Protein AF-A0A5C9C6B1-F1 (afdb_monomer_lite)

Secondary structure (DSSP, 8-state):
-B-SSS-GGGGHHHHHH-TTPPP---SBSS-HHHHSHHHHHHHHHHHH--

Structure (mmCIF, N/CA/C/O backbone):
data_AF-A0A5C9C6B1-F1
#
_entry.id   AF-A0A5C9C6B1-F1
#
loop_
_atom_site.group_PDB
_atom_site.id
_atom_site.type_symbol
_atom_site.label_atom_id
_atom_site.label_alt_id
_atom_site.label_comp_id
_atom_site.label_asym_id
_atom_site.label_entity_id
_atom_site.label_seq_id
_atom_site.pdbx_PDB_ins_code
_atom_site.Cartn_x
_atom_site.Cartn_y
_atom_site.Cartn_z
_atom_site.occupancy
_atom_site.B_iso_or_equiv
_atom_site.au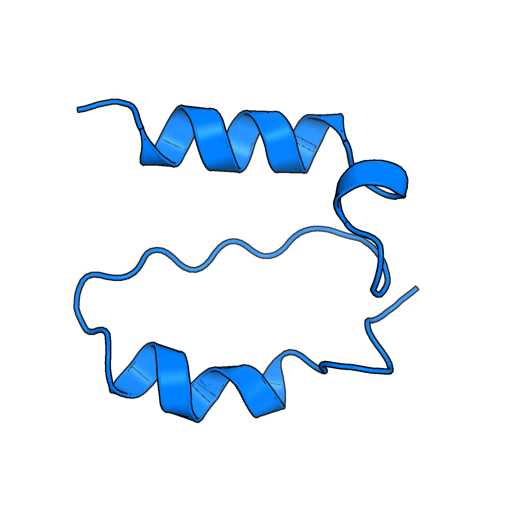th_seq_id
_atom_site.auth_comp_id
_atom_site.auth_asym_id
_atom_site.auth_atom_id
_atom_site.pdbx_PDB_model_num
ATOM 1 N N . GLN A 1 1 ? 2.138 -6.211 -15.046 1.00 73.38 1 GLN A N 1
ATOM 2 C CA . GLN A 1 1 ? 2.290 -7.534 -14.399 1.00 73.38 1 GLN A CA 1
ATOM 3 C C . GLN A 1 1 ? 1.447 -7.532 -13.129 1.00 73.38 1 GLN A C 1
ATOM 5 O O . GLN A 1 1 ? 1.076 -6.444 -12.720 1.00 73.38 1 GLN A O 1
ATOM 10 N N . VAL A 1 2 ? 1.068 -8.686 -12.576 1.00 82.88 2 VAL A N 1
ATOM 11 C CA . VAL A 1 2 ? 0.343 -8.780 -11.291 1.00 82.88 2 VAL A CA 1
ATOM 12 C C . VAL A 1 2 ? 1.205 -9.541 -10.291 1.00 82.88 2 VAL A C 1
ATOM 14 O O . VAL A 1 2 ? 1.981 -10.402 -10.712 1.00 82.88 2 VAL A O 1
ATOM 17 N N . ASP A 1 3 ? 1.097 -9.222 -9.001 1.00 91.44 3 ASP A N 1
ATOM 18 C CA . ASP A 1 3 ? 1.860 -9.903 -7.952 1.00 91.44 3 ASP A CA 1
ATOM 19 C C . ASP A 1 3 ? 1.506 -11.402 -7.896 1.00 91.44 3 ASP A C 1
ATOM 21 O O . ASP A 1 3 ? 0.362 -11.779 -7.633 1.00 91.44 3 ASP A O 1
ATOM 25 N N . GLN A 1 4 ? 2.501 -12.249 -8.172 1.00 89.69 4 GLN A N 1
ATOM 26 C CA . GLN A 1 4 ? 2.387 -13.712 -8.146 1.00 89.69 4 GLN A CA 1
ATOM 27 C C . GLN A 1 4 ? 2.859 -14.326 -6.818 1.00 89.69 4 GLN A C 1
ATOM 29 O O . GLN A 1 4 ? 2.593 -15.498 -6.565 1.00 89.69 4 GLN A O 1
ATOM 34 N N . MET A 1 5 ? 3.562 -13.560 -5.982 1.00 93.25 5 MET A N 1
ATOM 35 C CA . MET A 1 5 ? 4.114 -14.010 -4.700 1.00 93.25 5 MET A CA 1
ATOM 36 C C . MET A 1 5 ? 3.155 -13.693 -3.552 1.00 93.25 5 MET A C 1
ATOM 38 O O . MET A 1 5 ? 2.899 -14.539 -2.698 1.00 93.25 5 MET A O 1
ATOM 42 N N . THR A 1 6 ? 2.568 -12.495 -3.569 1.00 91.31 6 THR A N 1
ATOM 43 C CA . THR A 1 6 ? 1.564 -12.032 -2.603 1.00 91.31 6 THR A CA 1
ATOM 44 C C . THR A 1 6 ? 0.348 -11.437 -3.316 1.00 91.31 6 THR A C 1
ATOM 46 O O . THR A 1 6 ? 0.160 -10.222 -3.338 1.00 91.31 6 THR A O 1
ATOM 49 N N . PRO A 1 7 ? -0.526 -12.275 -3.907 1.00 89.31 7 PRO A N 1
ATOM 50 C CA . PRO A 1 7 ? -1.683 -11.785 -4.647 1.00 89.31 7 PRO A CA 1
ATOM 51 C C . PRO A 1 7 ? -2.621 -10.947 -3.758 1.00 89.31 7 PRO A C 1
ATOM 53 O O . PRO A 1 7 ? -2.834 -11.314 -2.599 1.00 89.31 7 PRO A O 1
ATOM 56 N N . PRO A 1 8 ? -3.302 -9.908 -4.287 1.00 89.62 8 PRO A N 1
ATOM 57 C CA . PRO A 1 8 ? -4.170 -9.027 -3.494 1.00 89.62 8 PRO A CA 1
ATOM 58 C C . PRO A 1 8 ? -5.236 -9.749 -2.654 1.00 89.62 8 PRO A C 1
ATOM 60 O O . PRO A 1 8 ? -5.592 -9.305 -1.564 1.00 89.62 8 PRO A O 1
ATOM 63 N N . LYS A 1 9 ? -5.729 -10.903 -3.122 1.00 90.56 9 LYS A N 1
ATOM 64 C CA . LYS A 1 9 ? -6.691 -11.728 -2.376 1.00 90.56 9 LYS A CA 1
ATOM 65 C C . LYS A 1 9 ? -6.133 -12.225 -1.036 1.00 90.56 9 LYS A C 1
ATOM 67 O O . LYS A 1 9 ? -6.886 -12.314 -0.072 1.00 90.56 9 LYS A O 1
ATOM 72 N N . ALA A 1 10 ? -4.836 -12.520 -0.957 1.00 91.00 10 ALA A N 1
ATOM 73 C CA . ALA A 1 10 ? -4.196 -12.996 0.268 1.00 91.00 10 ALA A CA 1
ATOM 74 C C . ALA A 1 10 ? -4.141 -11.914 1.364 1.00 91.00 10 ALA A C 1
ATOM 76 O O . ALA A 1 10 ? -4.163 -12.241 2.548 1.00 91.00 10 ALA A O 1
ATOM 77 N N . ALA A 1 11 ? -4.154 -10.629 0.989 1.00 92.00 11 ALA A N 1
ATOM 78 C CA . ALA A 1 11 ? -4.141 -9.512 1.934 1.00 92.00 11 ALA A CA 1
ATOM 79 C C . ALA A 1 11 ? -5.498 -9.269 2.628 1.00 92.00 11 ALA A C 1
ATOM 81 O O . ALA A 1 11 ? -5.551 -8.554 3.626 1.00 92.00 11 ALA A O 1
ATOM 82 N N . GLN A 1 12 ? -6.597 -9.871 2.149 1.00 92.12 12 GLN A N 1
ATOM 83 C CA . GLN A 1 12 ? -7.950 -9.612 2.668 1.00 92.12 12 GLN A CA 1
ATOM 84 C C . GLN A 1 12 ? -8.083 -9.890 4.168 1.00 92.12 12 GLN A C 1
ATOM 86 O O . GLN A 1 12 ? -8.725 -9.114 4.871 1.00 92.12 12 GLN A O 1
ATOM 91 N N . ALA A 1 13 ? -7.440 -10.947 4.671 1.00 94.25 13 ALA A N 1
ATOM 92 C CA . ALA A 1 13 ? -7.459 -11.264 6.098 1.00 94.25 13 ALA A CA 1
ATOM 93 C C . ALA A 1 13 ? -6.795 -10.162 6.942 1.00 94.25 13 ALA A C 1
ATOM 95 O O . ALA A 1 13 ? -7.307 -9.810 7.999 1.00 94.25 13 ALA A O 1
ATOM 96 N N . LEU A 1 14 ? -5.696 -9.572 6.460 1.00 94.38 14 LEU A N 1
ATOM 97 C CA . LEU A 1 14 ? -5.007 -8.475 7.145 1.00 94.38 14 LEU A CA 1
ATOM 98 C C . LEU A 1 14 ? -5.846 -7.193 7.124 1.00 94.38 14 LEU A C 1
ATOM 100 O O . LEU A 1 14 ? -5.980 -6.534 8.150 1.00 94.38 14 LEU A O 1
ATOM 104 N N . ILE A 1 15 ? -6.467 -6.885 5.981 1.00 95.50 15 ILE A N 1
ATOM 105 C CA . ILE A 1 15 ? -7.359 -5.725 5.826 1.00 95.50 15 ILE A CA 1
ATOM 106 C C . ILE A 1 15 ? -8.537 -5.819 6.806 1.00 95.50 15 ILE A C 1
ATOM 108 O O . ILE A 1 15 ? -8.870 -4.841 7.466 1.00 95.50 15 ILE A O 1
ATOM 112 N N . GLN A 1 16 ? -9.135 -7.004 6.958 1.00 95.44 16 GLN A N 1
ATOM 113 C CA . GLN A 1 16 ? -10.242 -7.222 7.897 1.00 95.44 16 GLN A CA 1
ATOM 114 C C . GLN A 1 16 ? -9.838 -7.035 9.367 1.00 95.44 16 GLN A C 1
ATOM 116 O O . GLN A 1 16 ? -10.656 -6.588 10.166 1.00 95.44 16 GLN A O 1
ATOM 121 N N . GLN A 1 17 ? -8.595 -7.366 9.731 1.00 97.25 17 GLN A N 1
ATOM 122 C CA . GLN A 1 17 ? -8.076 -7.193 11.095 1.00 97.25 17 GLN A CA 1
ATOM 123 C C . GLN A 1 17 ? -7.625 -5.749 11.387 1.00 97.25 17 GLN A C 1
ATOM 125 O O . GLN A 1 17 ? -7.424 -5.398 12.548 1.00 97.25 17 GLN A O 1
ATOM 130 N N . ALA A 1 18 ? -7.478 -4.903 10.363 1.00 96.38 18 ALA A N 1
ATOM 131 C CA . ALA A 1 18 ? -7.015 -3.524 10.482 1.00 96.38 18 ALA A CA 1
ATOM 132 C C . ALA A 1 18 ? -8.100 -2.535 10.001 1.00 96.38 18 ALA A C 1
ATOM 134 O O . ALA A 1 18 ? -7.993 -1.979 8.908 1.00 96.38 18 ALA A O 1
ATOM 135 N N . PRO A 1 19 ? -9.148 -2.271 10.807 1.00 92.69 19 PRO A N 1
ATOM 136 C CA . PRO A 1 19 ? -10.332 -1.515 10.376 1.00 92.69 19 PRO A CA 1
ATOM 137 C C . PRO A 1 19 ? -10.049 -0.057 9.984 1.00 92.69 19 PRO A C 1
ATOM 139 O O . PRO A 1 19 ? -10.824 0.536 9.242 1.00 92.69 19 PRO A O 1
ATOM 142 N N . ASN A 1 20 ? -8.936 0.507 10.459 1.00 94.12 20 ASN A N 1
ATOM 143 C CA . ASN A 1 20 ? -8.502 1.871 10.144 1.00 94.12 20 ASN A CA 1
ATOM 144 C C . ASN A 1 20 ? -7.358 1.906 9.113 1.00 94.12 20 ASN A C 1
ATOM 146 O O . ASN A 1 20 ? -6.712 2.939 8.952 1.00 94.12 20 ASN A O 1
ATOM 150 N N . ALA A 1 21 ? -7.043 0.782 8.462 1.00 94.62 21 ALA A N 1
ATOM 151 C CA . ALA A 1 21 ? -5.998 0.742 7.447 1.00 94.62 21 ALA A CA 1
ATOM 152 C C . ALA A 1 21 ? -6.438 1.434 6.151 1.00 94.62 21 ALA A C 1
ATOM 154 O O . ALA A 1 21 ? -7.605 1.396 5.761 1.00 94.62 21 ALA A O 1
ATOM 155 N N . GLN A 1 22 ? -5.467 2.002 5.438 1.00 94.88 22 GLN A N 1
ATOM 156 C CA . GLN A 1 22 ? -5.648 2.503 4.082 1.00 94.88 22 GLN A CA 1
ATOM 157 C C . GLN A 1 22 ? -5.171 1.448 3.079 1.00 94.88 22 GLN A C 1
ATOM 159 O O . GLN A 1 22 ? -4.036 0.979 3.154 1.00 94.88 22 GLN A O 1
ATOM 164 N N . VAL A 1 23 ? -6.028 1.087 2.122 1.00 94.81 23 VAL A N 1
ATOM 165 C CA . VAL A 1 23 ? -5.674 0.171 1.028 1.00 94.81 23 VAL A CA 1
ATOM 166 C C . VAL A 1 23 ? -5.415 0.988 -0.23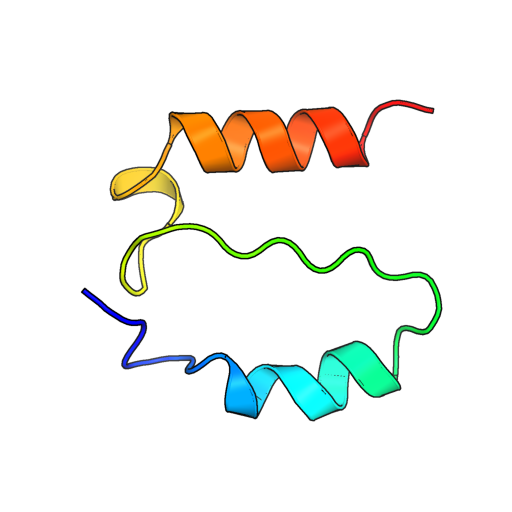2 1.00 94.81 23 VAL A C 1
ATOM 168 O O . VAL A 1 23 ? -6.312 1.670 -0.723 1.00 94.81 23 VAL A O 1
ATOM 171 N N . VAL A 1 24 ? -4.196 0.899 -0.763 1.00 94.94 24 VAL A N 1
ATOM 172 C CA . VAL A 1 24 ? -3.796 1.532 -2.026 1.00 94.94 24 VAL A CA 1
ATOM 173 C C . VAL A 1 24 ? -3.369 0.442 -3.002 1.00 94.94 24 VAL A C 1
ATOM 175 O O . VAL A 1 24 ? -2.591 -0.442 -2.650 1.00 94.94 24 VAL A O 1
ATOM 178 N N . VAL A 1 25 ? -3.899 0.487 -4.224 1.00 93.88 25 VAL A N 1
ATOM 179 C CA . VAL A 1 25 ? -3.544 -0.448 -5.298 1.00 93.88 25 VAL A CA 1
ATOM 180 C C . VAL A 1 25 ? -2.613 0.269 -6.265 1.00 93.88 25 VAL A C 1
ATOM 182 O O . VAL A 1 25 ? -2.976 1.313 -6.803 1.00 93.88 25 VAL A O 1
ATOM 185 N N . LEU A 1 26 ? -1.432 -0.302 -6.489 1.00 93.06 26 LEU A N 1
ATOM 186 C CA . LEU A 1 26 ? -0.437 0.205 -7.431 1.00 93.06 26 LEU A CA 1
ATOM 187 C C . LEU A 1 26 ? -0.386 -0.706 -8.667 1.00 93.06 26 LEU A C 1
ATOM 189 O O . LEU A 1 26 ? -0.603 -1.917 -8.533 1.00 93.06 26 LEU A O 1
ATOM 193 N N . PRO A 1 27 ? -0.129 -0.169 -9.872 1.00 91.94 27 PRO A N 1
ATOM 194 C CA . PRO A 1 27 ? 0.151 -1.015 -11.026 1.00 91.94 27 PRO A CA 1
ATOM 195 C C . PRO A 1 27 ? 1.461 -1.790 -10.795 1.00 91.94 27 PRO A C 1
ATOM 197 O O . PRO A 1 27 ? 2.379 -1.263 -10.199 1.00 91.94 27 PRO A O 1
ATOM 200 N N . GLY A 1 28 ? 1.583 -3.045 -11.238 1.00 90.31 28 GLY A N 1
ATOM 201 C CA . GLY A 1 28 ? 2.847 -3.791 -11.120 1.00 90.31 28 GLY A CA 1
ATOM 202 C C . GLY A 1 28 ? 2.738 -5.163 -10.457 1.00 90.31 28 GLY A C 1
ATOM 203 O O . GLY A 1 28 ? 1.662 -5.639 -10.090 1.00 90.31 28 GLY A O 1
ATOM 204 N N . GLY A 1 29 ? 3.881 -5.837 -10.411 1.00 91.75 29 GLY A N 1
ATOM 205 C CA . GLY A 1 29 ? 4.094 -7.148 -9.827 1.00 91.75 29 GLY A CA 1
ATOM 206 C C . GLY A 1 29 ? 4.419 -7.079 -8.339 1.00 91.75 29 GLY A C 1
ATOM 207 O O . GLY A 1 29 ? 3.715 -6.449 -7.557 1.00 91.75 29 GLY A O 1
ATOM 208 N N . HIS A 1 30 ? 5.469 -7.792 -7.944 1.00 94.44 30 HIS A N 1
ATOM 209 C CA . HIS A 1 30 ? 5.821 -7.975 -6.539 1.00 94.44 30 HIS A CA 1
ATOM 210 C C . HIS A 1 30 ? 6.765 -6.882 -6.014 1.00 94.44 30 HIS A C 1
ATOM 212 O O . HIS A 1 30 ? 6.700 -6.504 -4.846 1.00 94.44 30 HIS A O 1
ATOM 218 N N . HIS A 1 31 ? 7.643 -6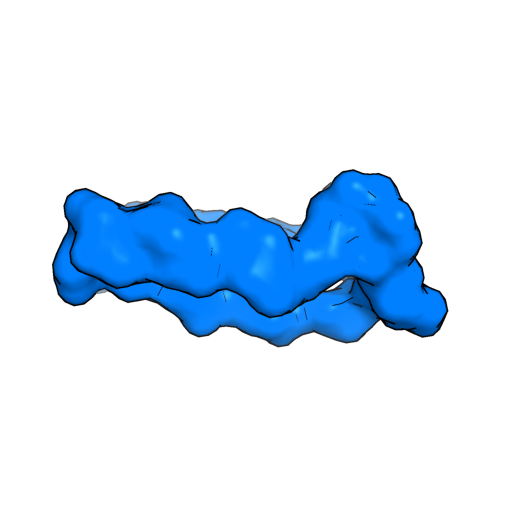.331 -6.859 1.00 93.88 31 HIS A N 1
ATOM 219 C CA . HIS A 1 31 ? 8.698 -5.413 -6.425 1.00 93.88 31 HIS A CA 1
ATOM 220 C C . HIS A 1 31 ? 8.267 -3.949 -6.572 1.00 93.88 31 HIS A C 1
ATOM 222 O O . HIS A 1 31 ? 8.863 -3.181 -7.323 1.00 93.88 31 HIS A O 1
ATOM 228 N N . GLN A 1 32 ? 7.242 -3.548 -5.821 1.00 91.69 32 GLN A N 1
ATOM 229 C CA . GLN A 1 32 ? 6.559 -2.251 -5.950 1.00 91.69 32 GLN A CA 1
ATOM 230 C C . GLN A 1 32 ? 7.485 -1.019 -5.909 1.00 91.69 32 GLN A C 1
ATOM 232 O O . GLN A 1 32 ? 7.280 -0.086 -6.675 1.00 91.69 32 GLN A O 1
ATOM 237 N N . MET A 1 33 ? 8.531 -1.013 -5.071 1.00 92.75 33 MET A N 1
ATOM 238 C CA . MET A 1 33 ? 9.495 0.105 -4.999 1.00 92.75 33 MET A CA 1
ATOM 239 C C . MET A 1 33 ? 10.358 0.249 -6.264 1.00 92.75 33 MET A C 1
ATOM 241 O O . MET A 1 33 ? 10.868 1.332 -6.524 1.00 92.75 33 MET A O 1
ATOM 245 N N . ASN A 1 34 ? 10.536 -0.828 -7.033 1.00 94.81 34 ASN A N 1
ATOM 246 C CA . ASN A 1 34 ? 11.294 -0.813 -8.286 1.00 94.81 34 ASN A CA 1
ATOM 247 C C . ASN A 1 34 ? 10.374 -0.660 -9.501 1.00 94.81 34 ASN A C 1
ATOM 249 O O . ASN A 1 34 ? 10.775 -0.072 -10.498 1.00 94.81 34 ASN A O 1
ATOM 253 N N . GLU A 1 35 ? 9.174 -1.238 -9.437 1.00 94.50 35 GLU A N 1
ATOM 254 C CA . GLU A 1 35 ? 8.220 -1.264 -10.549 1.00 94.50 35 GLU A CA 1
ATOM 255 C C . GLU A 1 35 ? 7.349 -0.001 -10.610 1.00 94.50 35 GLU A C 1
ATOM 257 O O . GLU A 1 35 ? 7.001 0.436 -11.703 1.00 94.50 35 GLU A O 1
ATOM 262 N N . THR A 1 36 ? 7.030 0.590 -9.455 1.00 95.31 36 THR A N 1
ATOM 263 C CA . THR A 1 36 ? 6.242 1.829 -9.309 1.00 95.31 36 THR A CA 1
ATOM 264 C C . THR A 1 36 ? 6.797 2.729 -8.203 1.00 95.31 36 THR A C 1
ATOM 266 O O . THR A 1 36 ? 6.130 2.940 -7.182 1.00 95.31 36 THR A O 1
ATOM 269 N N . PRO A 1 37 ? 8.043 3.220 -8.335 1.00 96.19 37 PRO A N 1
ATOM 270 C CA . PRO A 1 37 ? 8.665 4.035 -7.297 1.00 96.19 37 PRO A CA 1
ATOM 271 C C . PRO A 1 37 ? 7.883 5.324 -7.014 1.00 96.19 37 PRO A C 1
ATOM 273 O O . PRO A 1 37 ? 7.721 5.698 -5.850 1.00 96.19 37 PRO A O 1
ATOM 276 N N . GLU A 1 38 ? 7.369 5.994 -8.047 1.00 97.31 38 GLU A N 1
ATOM 277 C CA . GLU A 1 38 ? 6.665 7.270 -7.915 1.00 97.31 38 GLU A CA 1
ATOM 278 C C . GLU A 1 38 ? 5.303 7.113 -7.231 1.00 97.31 38 GLU A C 1
ATOM 280 O O . GLU A 1 38 ? 5.023 7.816 -6.256 1.00 97.31 38 GLU A O 1
ATOM 285 N N . GLU A 1 39 ? 4.456 6.185 -7.685 1.00 96.69 39 GLU A N 1
ATOM 286 C CA . GLU A 1 39 ? 3.142 5.963 -7.077 1.00 96.69 39 GLU A CA 1
ATOM 287 C C . GLU A 1 39 ? 3.267 5.425 -5.651 1.00 96.69 39 GLU A C 1
ATOM 289 O O . GLU A 1 39 ? 2.491 5.813 -4.774 1.00 96.69 39 GLU A O 1
ATOM 294 N N . MET A 1 40 ? 4.277 4.589 -5.392 1.00 96.44 40 MET A N 1
ATOM 295 C CA . MET A 1 40 ? 4.584 4.112 -4.048 1.00 96.44 40 MET A CA 1
ATOM 296 C C . MET A 1 40 ? 5.007 5.261 -3.129 1.00 96.44 40 MET A C 1
ATOM 298 O O . MET A 1 40 ? 4.491 5.385 -2.017 1.00 96.44 40 MET A O 1
ATOM 302 N N . LEU A 1 41 ? 5.887 6.154 -3.593 1.00 96.88 41 LEU A N 1
ATOM 303 C CA . LEU A 1 41 ? 6.285 7.332 -2.825 1.00 96.88 41 LEU A CA 1
ATOM 304 C C . LEU A 1 41 ? 5.085 8.238 -2.522 1.00 96.88 41 LEU A C 1
ATOM 306 O O . LEU A 1 41 ? 4.939 8.699 -1.389 1.00 96.88 41 LEU A O 1
ATOM 310 N N . VAL A 1 42 ? 4.207 8.471 -3.500 1.00 97.06 42 VAL A N 1
ATOM 311 C CA . VAL A 1 42 ? 2.985 9.267 -3.310 1.00 97.06 42 VAL A CA 1
ATOM 312 C C . VAL A 1 42 ? 2.050 8.613 -2.293 1.00 97.06 42 VAL A C 1
ATOM 314 O O . VAL A 1 42 ? 1.546 9.310 -1.412 1.00 97.06 42 VAL A O 1
ATOM 317 N N . ALA A 1 43 ? 1.847 7.294 -2.363 1.00 96.81 43 ALA A N 1
ATOM 318 C CA . ALA A 1 43 ? 1.016 6.560 -1.411 1.00 96.81 43 ALA A CA 1
ATOM 319 C C . ALA A 1 43 ? 1.550 6.690 0.025 1.00 96.81 43 ALA A C 1
ATOM 321 O O . ALA A 1 43 ? 0.797 7.026 0.940 1.00 96.81 43 ALA A O 1
ATOM 322 N N . LEU A 1 44 ? 2.862 6.508 0.213 1.00 96.56 44 LEU A N 1
ATOM 323 C CA . LEU A 1 44 ? 3.516 6.644 1.517 1.00 96.56 44 LEU A CA 1
ATOM 324 C C . LEU A 1 44 ? 3.446 8.078 2.054 1.00 96.56 44 LEU A C 1
ATOM 326 O O . LEU A 1 44 ? 3.118 8.289 3.219 1.00 96.56 44 LEU A O 1
ATOM 330 N N . GLN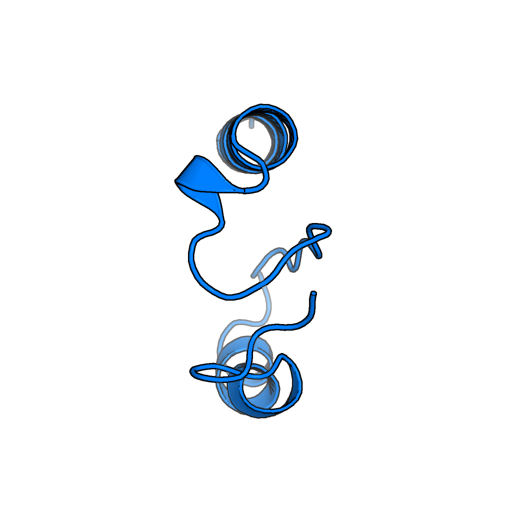 A 1 45 ? 3.711 9.079 1.212 1.00 97.12 45 GLN A N 1
ATOM 331 C CA . GLN A 1 45 ? 3.578 10.481 1.608 1.00 97.12 45 GLN A CA 1
ATOM 332 C C . GLN A 1 45 ? 2.134 10.845 1.958 1.00 97.12 45 GLN A C 1
ATOM 334 O O . GLN A 1 45 ? 1.921 11.628 2.877 1.00 97.12 45 GLN A O 1
ATOM 339 N N . GLY A 1 46 ? 1.152 10.315 1.224 1.00 95.88 46 GLY A N 1
ATOM 340 C CA . GLY A 1 46 ? -0.268 10.513 1.508 1.00 95.88 46 GLY A CA 1
ATOM 341 C C . GLY A 1 46 ? -0.669 9.927 2.858 1.00 95.88 46 GLY A C 1
ATOM 342 O O . GLY A 1 46 ? -1.353 10.598 3.619 1.00 95.88 46 GLY A O 1
ATOM 343 N N . PHE A 1 47 ? -0.180 8.728 3.177 1.00 96.12 47 PHE A N 1
ATOM 344 C CA . PHE A 1 47 ? -0.441 8.062 4.453 1.00 96.12 47 PHE A CA 1
ATOM 345 C C . PHE A 1 47 ? 0.157 8.799 5.664 1.00 96.12 47 PHE A C 1
ATOM 347 O O . PHE A 1 47 ? -0.439 8.815 6.735 1.00 96.12 47 PHE A O 1
ATOM 354 N N . LEU A 1 48 ? 1.342 9.402 5.510 1.00 96.25 48 LEU A N 1
ATOM 355 C CA . LEU A 1 48 ? 2.047 10.089 6.603 1.00 96.25 48 LEU A CA 1
ATOM 356 C C . LEU A 1 48 ? 1.569 11.524 6.855 1.00 96.25 48 LEU A C 1
ATOM 358 O O . LEU A 1 48 ? 1.947 12.122 7.865 1.00 96.25 48 LEU A O 1
ATOM 362 N N . LYS A 1 49 ? 0.803 12.110 5.932 1.00 92.38 49 LYS A N 1
ATOM 363 C CA . LYS A 1 49 ? 0.255 13.456 6.111 1.00 92.38 49 LYS A CA 1
ATOM 364 C C . LYS A 1 49 ? -0.938 13.400 7.083 1.00 92.38 49 LYS A C 1
ATOM 366 O O . LYS A 1 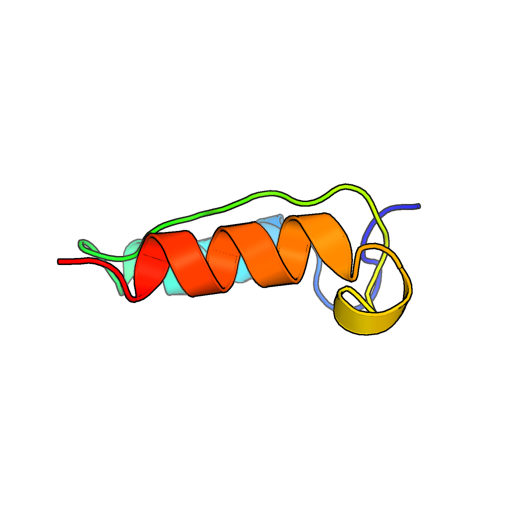49 ? -1.728 12.465 6.982 1.00 92.38 49 LYS A O 1
ATOM 371 N N . PRO A 1 50 ? -1.037 14.358 8.024 1.00 73.81 50 PRO A N 1
ATOM 372 C CA . PRO A 1 50 ? -2.111 14.407 9.016 1.00 73.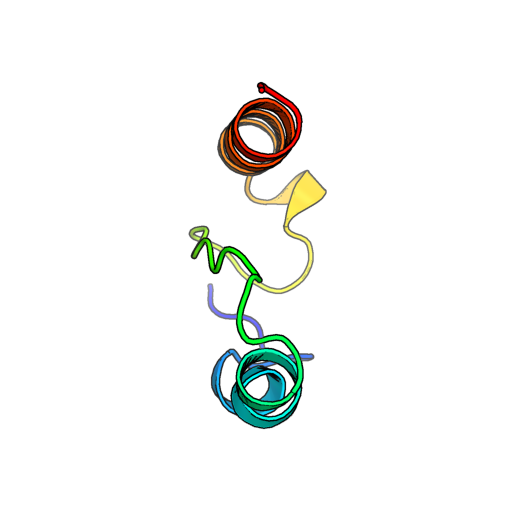81 50 PRO A CA 1
ATOM 373 C C . PRO A 1 50 ? -3.485 14.703 8.407 1.00 73.81 50 PRO A C 1
ATOM 375 O O . PRO A 1 50 ? -3.537 15.365 7.343 1.00 73.81 50 PRO A O 1
#

pLDDT: mean 92.99, std 4.8, range [73.38, 97.31]

Sequence (50 aa):
QVDQMTPPKAAQALIQQAPNAQVVVLPGGHHQMNETPEEMLVALQGFLKP

Foldseek 3Di:
DAEPPCHPVNCVVVCVVCVPDDDDDDPDYDPCCVGPVPVVVVVVVVVPDD

Radius of gyration: 11.8 Å; chains: 1; bounding box: 22×28×26 Å